Protein AF-A0A2D4HL12-F1 (afdb_monomer_lite)

Structure (mmCIF, N/CA/C/O backbone):
data_AF-A0A2D4HL12-F1
#
_entry.id   AF-A0A2D4HL12-F1
#
loop_
_atom_site.group_PDB
_atom_site.id
_atom_site.type_symbol
_atom_site.label_atom_id
_atom_site.label_alt_id
_atom_site.label_comp_id
_atom_site.label_asym_id
_atom_site.label_entity_id
_atom_site.label_seq_id
_atom_site.pdbx_PDB_ins_code
_atom_site.Cartn_x
_atom_site.Cartn_y
_atom_site.Cartn_z
_atom_site.occupancy
_atom_site.B_iso_or_equiv
_atom_site.auth_seq_id
_atom_site.auth_comp_id
_atom_site.auth_asym_id
_atom_site.auth_atom_id
_atom_site.pdbx_PDB_model_num
ATOM 1 N N . ALA A 1 1 ? -1.731 -11.622 8.897 1.00 86.50 1 ALA A N 1
ATOM 2 C CA . ALA A 1 1 ? -2.192 -10.341 8.328 1.00 86.50 1 ALA A CA 1
ATOM 3 C C . ALA A 1 1 ? -1.319 -9.185 8.811 1.00 86.50 1 ALA A C 1
ATOM 5 O O . ALA A 1 1 ? -0.702 -8.530 7.989 1.00 86.50 1 ALA A O 1
ATOM 6 N N . GLU A 1 2 ? -1.175 -9.004 10.125 1.00 92.31 2 GLU A N 1
ATOM 7 C CA . GLU A 1 2 ? -0.401 -7.910 10.744 1.00 92.31 2 GLU A CA 1
ATOM 8 C C . GLU A 1 2 ? 1.057 -7.817 10.275 1.00 92.31 2 GLU A C 1
ATOM 10 O O . GLU A 1 2 ? 1.536 -6.732 9.962 1.00 92.31 2 GLU A O 1
ATOM 15 N N . MET A 1 3 ? 1.743 -8.957 10.135 1.00 94.00 3 MET A N 1
ATOM 16 C CA . MET A 1 3 ? 3.130 -8.995 9.653 1.00 94.00 3 MET A CA 1
ATOM 17 C C . MET A 1 3 ? 3.296 -8.340 8.270 1.00 94.00 3 MET A C 1
ATOM 19 O O . MET A 1 3 ? 4.305 -7.691 8.027 1.00 94.00 3 MET A O 1
ATOM 23 N N . VAL A 1 4 ? 2.300 -8.446 7.380 1.00 95.88 4 VAL A N 1
ATOM 24 C CA . VAL A 1 4 ? 2.338 -7.784 6.062 1.00 95.88 4 VAL A CA 1
ATOM 25 C C . VAL A 1 4 ? 2.361 -6.262 6.234 1.00 95.88 4 VAL A C 1
ATOM 27 O O . VAL A 1 4 ? 3.173 -5.588 5.609 1.00 95.88 4 VAL A O 1
ATOM 30 N N . LEU A 1 5 ? 1.530 -5.724 7.132 1.00 96.12 5 LEU A N 1
ATOM 31 C CA . LEU A 1 5 ? 1.475 -4.287 7.419 1.00 96.12 5 LEU A CA 1
ATOM 32 C C . LEU A 1 5 ? 2.779 -3.783 8.047 1.00 96.12 5 LEU A C 1
ATOM 34 O O . LEU A 1 5 ? 3.280 -2.730 7.661 1.00 96.12 5 LEU A O 1
ATOM 38 N N . GLN A 1 6 ? 3.352 -4.548 8.980 1.00 95.12 6 GLN A N 1
ATOM 39 C CA . GLN A 1 6 ? 4.625 -4.211 9.624 1.00 95.12 6 GLN A CA 1
ATOM 40 C C . GLN A 1 6 ? 5.778 -4.176 8.623 1.00 95.12 6 GLN A C 1
ATOM 42 O O . GLN A 1 6 ? 6.572 -3.243 8.639 1.00 95.12 6 GLN A O 1
ATOM 47 N N . MET A 1 7 ? 5.853 -5.161 7.728 1.00 95.56 7 MET A N 1
ATOM 48 C CA . MET A 1 7 ? 6.903 -5.228 6.711 1.00 95.56 7 MET A CA 1
ATOM 49 C C . MET A 1 7 ? 6.779 -4.088 5.690 1.00 95.56 7 MET A C 1
ATOM 51 O O . MET A 1 7 ? 7.789 -3.503 5.304 1.00 95.56 7 MET A O 1
ATOM 55 N N . ILE A 1 8 ? 5.551 -3.707 5.312 1.00 95.81 8 ILE A N 1
ATOM 56 C CA . ILE A 1 8 ? 5.317 -2.514 4.484 1.00 95.81 8 ILE A CA 1
ATOM 57 C C . ILE A 1 8 ? 5.711 -1.242 5.246 1.00 95.81 8 ILE A C 1
ATOM 59 O O . ILE A 1 8 ? 6.387 -0.391 4.682 1.00 95.81 8 ILE A O 1
ATOM 63 N N . SER A 1 9 ? 5.375 -1.109 6.531 1.00 95.75 9 SER A N 1
ATOM 64 C CA . SER A 1 9 ? 5.816 0.026 7.363 1.00 95.75 9 SER A CA 1
ATOM 65 C C . SER A 1 9 ? 7.353 0.100 7.458 1.00 95.75 9 SER A C 1
ATOM 67 O O . SER A 1 9 ? 7.949 1.166 7.305 1.00 95.75 9 SER A O 1
ATOM 69 N N . ALA A 1 10 ? 8.020 -1.049 7.607 1.00 95.31 10 ALA A N 1
ATOM 70 C CA . ALA A 1 10 ? 9.468 -1.148 7.771 1.00 95.31 10 ALA A CA 1
ATOM 71 C C . ALA A 1 10 ? 10.275 -0.757 6.522 1.00 95.31 10 ALA A C 1
ATOM 73 O O . ALA A 1 10 ? 11.420 -0.329 6.674 1.00 95.31 10 ALA A O 1
ATOM 74 N N . CYS A 1 11 ? 9.707 -0.874 5.315 1.00 93.75 11 CYS A N 1
ATOM 75 C CA . CYS A 1 11 ? 10.427 -0.524 4.085 1.00 93.75 11 CYS A CA 1
ATOM 76 C C . CYS A 1 11 ? 10.556 0.984 3.838 1.00 93.75 11 CYS A C 1
ATOM 78 O O . CYS A 1 11 ? 11.399 1.388 3.047 1.00 93.75 11 CYS A O 1
ATOM 80 N N . LYS A 1 12 ? 9.768 1.820 4.531 1.00 92.75 12 LYS A N 1
ATOM 81 C CA . LYS A 1 12 ? 9.870 3.292 4.504 1.00 92.75 12 LYS A CA 1
ATOM 82 C C . LYS A 1 12 ? 9.906 3.904 3.095 1.00 92.75 12 LYS A C 1
ATOM 84 O O . LYS A 1 12 ? 10.536 4.940 2.898 1.00 92.75 12 LYS A O 1
ATOM 89 N N . GLY A 1 13 ? 9.229 3.285 2.131 1.00 91.56 13 GLY A N 1
ATOM 90 C CA . GLY A 1 13 ? 9.210 3.773 0.755 1.00 91.56 13 GLY A CA 1
ATOM 91 C C . GLY A 1 13 ? 10.310 3.258 -0.161 1.00 91.56 13 GLY A C 1
ATOM 92 O O . GLY A 1 13 ? 10.339 3.668 -1.315 1.00 91.56 13 GLY A O 1
ATOM 93 N N . GLU A 1 14 ? 11.199 2.378 0.301 1.00 93.50 14 GLU A N 1
ATOM 94 C CA . GLU A 1 14 ? 12.202 1.764 -0.568 1.00 93.50 14 GLU A CA 1
ATOM 95 C C . GLU A 1 14 ? 11.626 0.504 -1.237 1.00 93.50 14 GLU A C 1
ATOM 97 O O . GLU A 1 14 ? 11.360 -0.493 -0.551 1.00 93.50 14 GLU A O 1
ATOM 102 N N . PRO A 1 15 ? 11.417 0.508 -2.569 1.00 90.94 15 PRO A N 1
ATOM 103 C CA . PRO A 1 15 ? 11.023 -0.697 -3.278 1.00 90.94 15 PRO A CA 1
ATOM 104 C C . PRO A 1 15 ? 12.166 -1.719 -3.243 1.00 90.94 15 PRO A C 1
ATOM 106 O O . PRO A 1 15 ? 13.348 -1.389 -3.327 1.00 90.94 15 PRO A O 1
ATOM 109 N N . GLY A 1 16 ? 11.815 -2.996 -3.134 1.00 91.88 16 GLY A N 1
ATOM 110 C CA . GLY A 1 16 ? 12.790 -4.079 -3.113 1.00 91.88 16 GLY A CA 1
ATOM 111 C C . GLY A 1 16 ? 12.121 -5.445 -3.093 1.00 91.88 16 GLY A C 1
ATOM 112 O O . GLY A 1 16 ? 10.934 -5.564 -2.790 1.00 91.88 16 GLY A O 1
ATOM 113 N N . ALA A 1 17 ? 12.892 -6.499 -3.369 1.00 92.50 17 ALA A N 1
ATOM 114 C CA . ALA A 1 17 ? 12.371 -7.865 -3.506 1.00 92.50 17 ALA A CA 1
ATOM 115 C C . ALA A 1 17 ? 11.560 -8.343 -2.283 1.00 92.50 17 ALA A C 1
ATOM 117 O O . ALA A 1 17 ? 10.578 -9.077 -2.423 1.00 92.50 17 ALA A O 1
ATOM 118 N N . MET A 1 18 ? 11.945 -7.895 -1.083 1.00 94.00 18 MET A N 1
ATOM 119 C CA . MET A 1 18 ? 11.225 -8.176 0.161 1.00 94.00 18 MET A CA 1
ATOM 120 C C . MET A 1 18 ? 9.827 -7.545 0.173 1.00 94.00 18 MET A C 1
ATOM 122 O O . MET A 1 18 ? 8.856 -8.219 0.520 1.00 94.00 18 MET A O 1
ATOM 126 N N . VAL A 1 19 ? 9.706 -6.279 -0.235 1.00 95.19 19 VAL A N 1
ATOM 127 C CA . VAL A 1 19 ? 8.424 -5.561 -0.297 1.00 95.19 19 VAL A CA 1
ATOM 128 C C . VAL A 1 19 ? 7.537 -6.165 -1.379 1.00 95.19 19 VAL A C 1
ATOM 130 O O . VAL A 1 19 ? 6.378 -6.465 -1.107 1.00 95.19 19 VAL A O 1
ATOM 133 N N . SER A 1 20 ? 8.090 -6.462 -2.559 1.00 95.56 20 SER A N 1
ATOM 134 C CA . SER A 1 20 ? 7.352 -7.117 -3.647 1.00 95.56 20 SER A CA 1
ATOM 135 C C . SER A 1 20 ? 6.786 -8.473 -3.216 1.00 95.56 20 SER A C 1
ATOM 137 O O . SER A 1 20 ? 5.616 -8.774 -3.440 1.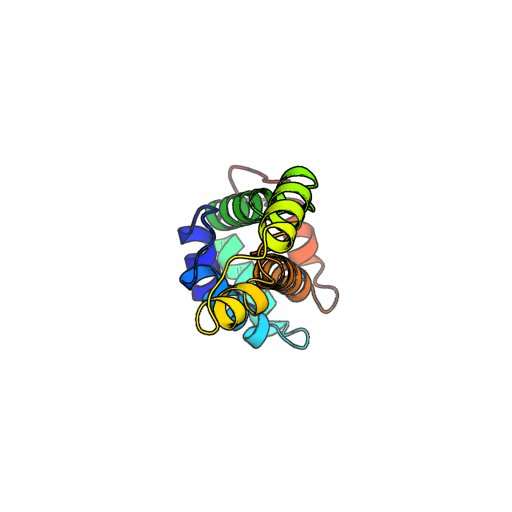00 95.56 20 SER A O 1
ATOM 139 N N . SER A 1 21 ? 7.588 -9.290 -2.526 1.00 96.44 21 SER A N 1
ATOM 140 C CA . SER A 1 21 ? 7.132 -10.585 -2.000 1.00 96.44 21 SER A CA 1
ATOM 141 C C . SER A 1 21 ? 6.067 -10.419 -0.909 1.00 96.44 21 SER A C 1
ATOM 143 O O . SER A 1 21 ? 5.109 -11.190 -0.840 1.00 96.44 21 SER A O 1
ATOM 145 N N . THR A 1 22 ? 6.205 -9.383 -0.078 1.00 97.50 22 THR A N 1
ATOM 146 C CA . THR A 1 22 ? 5.245 -9.042 0.980 1.00 97.50 22 THR A CA 1
ATOM 147 C C . THR A 1 22 ? 3.895 -8.621 0.400 1.00 97.50 22 THR A C 1
ATOM 149 O O . THR A 1 22 ? 2.860 -9.083 0.883 1.00 97.50 22 THR A O 1
ATOM 152 N N . LEU A 1 23 ? 3.887 -7.804 -0.658 1.00 97.50 23 LEU A N 1
ATOM 153 C CA . LEU A 1 23 ? 2.667 -7.399 -1.361 1.00 97.50 23 LEU A CA 1
ATOM 154 C C . LEU A 1 23 ? 1.949 -8.609 -1.961 1.00 97.50 23 LEU A C 1
ATOM 156 O O . LEU A 1 23 ? 0.756 -8.776 -1.724 1.00 97.50 23 LEU A O 1
ATOM 160 N N . LYS A 1 24 ? 2.671 -9.517 -2.629 1.00 97.69 24 LYS A N 1
ATOM 161 C CA . LYS A 1 24 ? 2.095 -10.760 -3.177 1.00 97.69 24 LYS A CA 1
ATOM 162 C C . LYS A 1 24 ? 1.442 -11.634 -2.106 1.00 97.69 24 LYS A C 1
ATOM 164 O O . LYS A 1 24 ? 0.353 -12.174 -2.322 1.00 97.69 24 LYS A O 1
ATOM 169 N N . LEU A 1 25 ? 2.064 -11.742 -0.929 1.00 97.69 25 LEU A N 1
ATOM 170 C CA . LEU A 1 25 ? 1.462 -12.420 0.220 1.00 97.69 25 LEU A CA 1
ATOM 171 C C . LEU A 1 25 ? 0.201 -11.686 0.707 1.00 97.69 25 LEU A C 1
ATOM 173 O O . LEU A 1 25 ? -0.824 -12.323 0.931 1.00 97.69 25 LEU A O 1
ATOM 177 N N . GLY A 1 26 ? 0.255 -10.358 0.839 1.00 97.44 26 GLY A N 1
ATOM 178 C CA . GLY A 1 26 ? -0.889 -9.529 1.229 1.00 97.44 26 GLY A CA 1
ATOM 179 C C . GLY A 1 26 ? -2.084 -9.689 0.288 1.00 97.44 26 GLY A C 1
ATOM 180 O O . GLY A 1 26 ? -3.194 -9.955 0.748 1.00 97.44 26 GLY A O 1
ATOM 181 N N . ILE A 1 27 ? -1.835 -9.616 -1.021 1.00 98.06 27 ILE A N 1
ATOM 182 C CA . ILE A 1 27 ? -2.819 -9.855 -2.084 1.00 98.06 27 ILE A CA 1
ATOM 183 C C . ILE A 1 27 ? -3.438 -11.242 -1.924 1.00 98.06 27 ILE A C 1
ATOM 185 O O . ILE A 1 27 ? -4.657 -11.366 -1.909 1.00 98.06 27 ILE A O 1
ATOM 189 N N . SER A 1 28 ? -2.614 -12.278 -1.751 1.00 97.56 28 SER A N 1
ATOM 190 C CA . SER A 1 28 ? -3.088 -13.662 -1.632 1.00 97.56 28 SER A CA 1
ATOM 191 C C . SER A 1 28 ? -4.022 -13.865 -0.436 1.00 97.56 28 SER A C 1
ATOM 193 O O . SER A 1 28 ? -4.988 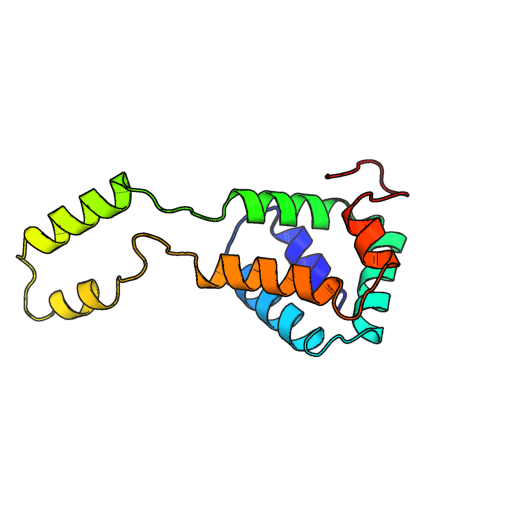-14.615 -0.536 1.00 97.56 28 SER A O 1
ATOM 195 N N . ILE A 1 29 ? -3.760 -13.188 0.686 1.00 97.19 29 ILE A N 1
ATOM 196 C CA . ILE A 1 29 ? -4.580 -13.300 1.901 1.00 97.19 29 ILE A CA 1
ATOM 197 C C . ILE A 1 29 ? -5.906 -12.526 1.763 1.00 97.19 29 ILE A C 1
ATOM 199 O O . ILE A 1 29 ? -6.927 -12.964 2.295 1.00 97.19 29 ILE A O 1
ATOM 203 N N . LEU A 1 30 ? -5.893 -11.382 1.072 1.00 96.62 30 LEU A N 1
ATOM 204 C CA . LEU A 1 30 ? -7.071 -10.526 0.883 1.00 96.62 30 LEU A CA 1
ATOM 205 C C . LEU A 1 30 ? -7.936 -10.935 -0.320 1.00 96.62 30 LEU A C 1
ATOM 207 O O . LEU A 1 30 ? -9.055 -10.438 -0.465 1.00 96.62 30 LEU A O 1
ATOM 211 N N . ASN A 1 31 ? -7.421 -11.810 -1.189 1.00 94.56 31 ASN A N 1
ATOM 212 C CA . ASN A 1 31 ? -8.061 -12.184 -2.443 1.00 94.56 31 ASN A CA 1
ATOM 213 C C . ASN A 1 31 ? -9.494 -12.697 -2.224 1.00 94.56 31 ASN A C 1
ATOM 215 O O . ASN A 1 31 ? -9.743 -13.509 -1.336 1.00 94.56 31 ASN A O 1
ATOM 219 N N . GLY A 1 32 ? -10.427 -12.230 -3.056 1.00 93.38 32 GLY A N 1
ATOM 220 C CA . GLY A 1 32 ? -11.850 -12.557 -2.933 1.00 93.38 32 GLY A CA 1
ATOM 221 C C . GLY A 1 32 ? -12.622 -11.739 -1.890 1.00 93.38 32 GLY A C 1
ATOM 222 O O . GLY A 1 32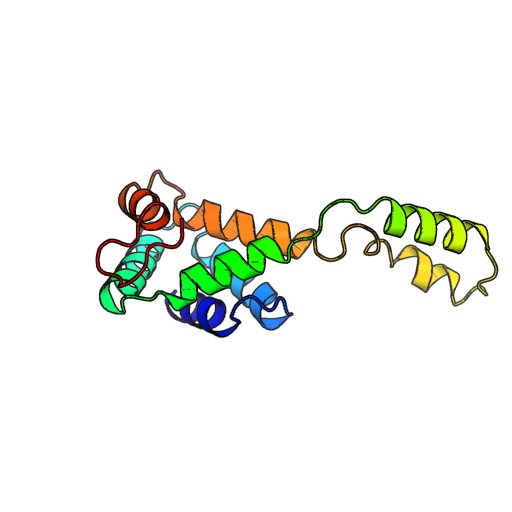 ? -13.755 -12.100 -1.595 1.00 93.38 32 GLY A O 1
ATOM 223 N N . GLY A 1 33 ? -12.046 -10.659 -1.343 1.00 91.44 33 GLY A N 1
ATOM 224 C CA . GLY A 1 33 ? -12.746 -9.770 -0.404 1.00 91.44 33 GLY A CA 1
ATOM 225 C C . GLY A 1 33 ? -12.837 -10.348 1.009 1.00 91.44 33 GLY A C 1
ATOM 226 O O . GLY A 1 33 ? -13.912 -10.414 1.591 1.00 91.44 33 GLY A O 1
ATOM 227 N N . ASN A 1 34 ? -11.709 -10.813 1.553 1.00 95.44 34 ASN A N 1
ATOM 228 C CA . ASN A 1 34 ? -11.643 -11.452 2.870 1.00 95.44 34 ASN A CA 1
ATOM 229 C C . ASN A 1 34 ? -11.854 -10.446 4.026 1.00 95.44 34 ASN A C 1
ATOM 231 O O . ASN A 1 34 ? -10.887 -9.932 4.599 1.00 95.44 34 ASN A O 1
ATOM 235 N N . GLU A 1 35 ? -13.118 -10.178 4.365 1.00 95.75 35 GLU A N 1
ATOM 236 C CA . GLU A 1 35 ? -13.535 -9.206 5.390 1.00 95.75 35 GLU A CA 1
ATOM 237 C C . GLU A 1 35 ? -12.922 -9.488 6.773 1.00 95.75 35 GLU A C 1
ATOM 239 O O . GLU A 1 35 ? -12.463 -8.560 7.439 1.00 95.75 35 GLU A O 1
ATOM 244 N N . ASP A 1 36 ? -12.808 -10.758 7.178 1.00 95.62 36 ASP A N 1
ATOM 245 C CA . ASP A 1 36 ? -12.206 -11.145 8.464 1.00 95.62 36 ASP A CA 1
ATOM 246 C C . ASP A 1 36 ? -10.754 -10.667 8.585 1.00 95.62 36 ASP A C 1
ATOM 248 O O . ASP A 1 36 ? -10.292 -10.238 9.649 1.00 95.62 36 ASP A O 1
ATOM 252 N N . VAL A 1 37 ? -9.997 -10.761 7.489 1.00 96.81 37 VAL A N 1
ATOM 253 C CA . VAL A 1 37 ? -8.614 -10.287 7.462 1.00 96.81 37 VAL A CA 1
ATOM 254 C C . VAL A 1 37 ? -8.558 -8.770 7.368 1.00 96.81 37 VAL A C 1
ATOM 256 O O . VAL A 1 37 ? -7.740 -8.171 8.068 1.00 96.81 37 VAL A O 1
ATOM 259 N N . GLN A 1 38 ? -9.406 -8.150 6.545 1.00 97.00 38 GLN A N 1
ATOM 260 C CA . GLN A 1 38 ? -9.480 -6.691 6.452 1.00 97.00 38 GLN A CA 1
ATOM 261 C C . GLN A 1 38 ? -9.762 -6.065 7.822 1.00 97.00 38 GLN A C 1
ATOM 263 O O . GLN A 1 38 ? -9.076 -5.119 8.208 1.00 97.00 38 GLN A O 1
ATOM 268 N N . GLN A 1 39 ? -10.700 -6.632 8.588 1.00 96.31 39 GLN A N 1
ATOM 269 C CA . GLN A 1 39 ? -11.032 -6.153 9.927 1.00 96.31 39 GLN A CA 1
ATOM 270 C C . GLN A 1 39 ? -9.833 -6.267 10.873 1.00 96.31 39 GLN A C 1
ATOM 272 O O 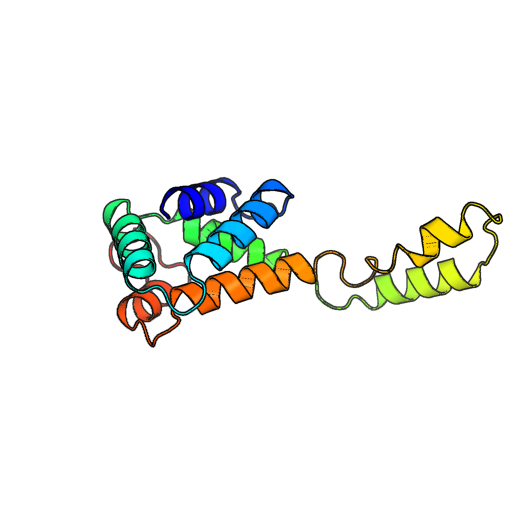. GLN A 1 39 ? -9.450 -5.280 11.494 1.00 96.31 39 GLN A O 1
ATOM 277 N N . LYS A 1 40 ? -9.154 -7.422 10.906 1.00 96.44 40 LYS A N 1
ATOM 278 C CA . LYS A 1 40 ? -7.935 -7.603 11.719 1.00 96.44 40 LYS A CA 1
ATOM 279 C C . LYS A 1 40 ? -6.821 -6.629 11.336 1.00 96.44 40 LYS A C 1
ATOM 281 O O . LYS A 1 40 ? -6.116 -6.122 12.203 1.00 96.44 40 LYS A O 1
ATOM 286 N N . MET A 1 41 ? -6.643 -6.373 10.040 1.00 96.94 41 MET A N 1
ATOM 287 C CA . MET A 1 41 ? -5.674 -5.390 9.553 1.00 96.94 41 MET A CA 1
ATOM 288 C C . MET A 1 41 ? -6.035 -3.972 10.010 1.00 96.94 41 MET A C 1
ATOM 290 O O . MET A 1 41 ? -5.160 -3.241 10.472 1.00 96.94 41 MET A O 1
ATOM 294 N N . LEU A 1 42 ? -7.309 -3.592 9.912 1.00 96.00 42 LEU A N 1
ATOM 295 C CA . LEU A 1 42 ? -7.793 -2.278 10.327 1.00 96.00 42 LEU A CA 1
ATOM 296 C C . LEU A 1 42 ? -7.665 -2.069 11.838 1.00 96.00 42 LEU A C 1
ATOM 298 O O . LEU A 1 42 ? -7.187 -1.020 12.274 1.00 96.00 42 LEU A O 1
ATOM 302 N N . ASP A 1 43 ? -8.060 -3.068 12.625 1.00 96.25 43 ASP A N 1
ATOM 303 C CA . ASP A 1 43 ? -7.974 -3.039 14.084 1.00 96.25 43 ASP A CA 1
ATOM 304 C C . ASP A 1 43 ? -6.522 -2.880 14.535 1.00 96.25 43 ASP A C 1
ATOM 306 O O . ASP A 1 43 ? -6.230 -2.021 15.365 1.00 96.25 43 ASP A O 1
ATOM 310 N N . TYR A 1 44 ? -5.595 -3.611 13.908 1.00 95.69 44 TYR A N 1
ATOM 311 C CA . TYR A 1 44 ? -4.165 -3.469 14.166 1.00 95.69 44 TYR A CA 1
ATOM 312 C C . TYR A 1 44 ? -3.662 -2.038 13.911 1.00 95.69 44 TYR A C 1
ATOM 314 O O . TYR A 1 44 ? -2.993 -1.457 14.770 1.00 95.69 44 TYR A O 1
ATOM 322 N N . LEU A 1 45 ? -3.996 -1.443 12.757 1.00 94.88 45 LEU A N 1
ATOM 323 C CA . LEU A 1 45 ? -3.562 -0.081 12.418 1.00 94.88 45 LEU A CA 1
ATOM 324 C C . LEU A 1 45 ? -4.106 0.954 13.413 1.00 94.88 45 LEU A C 1
ATOM 326 O O . LEU A 1 45 ? -3.368 1.848 13.837 1.00 94.88 45 LEU A O 1
ATOM 330 N N . LYS A 1 46 ? -5.374 0.809 13.817 1.00 94.44 46 LYS A N 1
ATOM 331 C CA . LYS A 1 46 ? -6.035 1.685 14.794 1.00 94.44 46 LYS A CA 1
ATOM 332 C C . LYS A 1 46 ? -5.457 1.526 16.202 1.00 94.44 46 LYS A C 1
ATOM 334 O O . LYS A 1 46 ? -5.194 2.531 16.860 1.00 94.44 46 LYS A O 1
ATOM 339 N N . GLU A 1 47 ? -5.243 0.293 16.663 1.00 94.44 47 GLU A N 1
ATOM 340 C CA . GLU A 1 47 ? -4.722 0.005 18.005 1.00 94.44 47 GLU A CA 1
ATOM 341 C C . GLU A 1 47 ? -3.283 0.508 18.161 1.00 94.44 47 GLU A C 1
ATOM 343 O O . GLU A 1 47 ? -2.953 1.169 19.147 1.00 94.44 47 GLU A O 1
ATOM 348 N N . LYS A 1 48 ? -2.428 0.234 17.167 1.00 92.31 48 LYS A N 1
ATOM 349 C CA . LYS A 1 48 ? -1.018 0.647 17.188 1.00 92.31 48 LYS A CA 1
ATOM 350 C C . LYS A 1 48 ? -0.800 2.100 16.782 1.00 92.31 48 LYS A C 1
ATOM 352 O O . LYS A 1 48 ? 0.295 2.612 16.993 1.00 92.31 48 LYS A O 1
ATOM 357 N N . ARG A 1 49 ? -1.826 2.769 16.243 1.00 90.31 49 ARG A N 1
ATOM 358 C CA . ARG A 1 49 ? -1.739 4.129 15.689 1.00 90.31 49 ARG A CA 1
ATOM 359 C C . ARG A 1 49 ? -0.605 4.247 14.668 1.00 90.31 49 ARG A C 1
ATOM 361 O O . ARG A 1 49 ? 0.235 5.144 14.732 1.00 90.31 49 ARG A O 1
ATOM 368 N N . GLU A 1 50 ? -0.558 3.284 13.752 1.00 86.81 50 GLU A N 1
ATOM 369 C CA . GLU A 1 50 ? 0.533 3.133 12.786 1.00 86.81 50 GLU A CA 1
ATOM 370 C C . GLU A 1 50 ? 0.497 4.245 11.733 1.00 86.81 50 GLU A C 1
ATOM 372 O O . GLU A 1 50 ? -0.288 4.218 10.786 1.00 86.81 50 GLU A O 1
ATOM 377 N N . VAL A 1 51 ? 1.372 5.237 11.899 1.00 90.19 51 VAL A N 1
ATOM 378 C CA . VAL A 1 51 ? 1.611 6.292 10.902 1.00 90.19 51 VAL A CA 1
ATOM 379 C C . VAL A 1 51 ? 2.595 5.816 9.828 1.00 90.19 51 VAL A C 1
ATOM 381 O O . VAL A 1 51 ? 2.449 6.167 8.655 1.00 90.19 51 VAL A O 1
ATOM 384 N N . GLY A 1 52 ? 3.573 4.991 10.222 1.00 93.38 52 GLY A N 1
ATOM 385 C CA . GLY A 1 52 ? 4.665 4.541 9.357 1.00 93.38 52 GLY A CA 1
ATOM 386 C C . GLY A 1 52 ? 4.174 3.748 8.152 1.00 93.38 52 GLY A C 1
ATOM 387 O O . GLY A 1 52 ? 4.682 3.940 7.049 1.00 93.38 52 GLY A O 1
ATOM 388 N N . PHE A 1 53 ? 3.121 2.944 8.327 1.00 95.38 53 PHE A N 1
ATOM 389 C CA . PHE A 1 53 ? 2.487 2.219 7.227 1.00 95.38 53 PHE A CA 1
ATOM 390 C C . PHE A 1 53 ? 2.062 3.156 6.087 1.00 95.38 53 PHE A C 1
ATOM 392 O O . PHE A 1 53 ? 2.455 2.951 4.941 1.00 95.38 53 PHE A O 1
ATOM 399 N N . PHE A 1 54 ? 1.308 4.213 6.395 1.00 95.38 54 PHE A N 1
ATOM 400 C CA . PHE A 1 54 ? 0.773 5.121 5.379 1.00 95.38 54 PHE A CA 1
ATOM 401 C C . PHE A 1 54 ? 1.854 5.994 4.738 1.00 95.38 54 PHE A C 1
ATOM 403 O O . PHE A 1 54 ? 1.829 6.197 3.527 1.00 95.38 54 PHE A O 1
ATOM 410 N N . GLN A 1 55 ? 2.830 6.462 5.522 1.00 95.38 55 GLN A N 1
ATOM 411 C CA . GLN A 1 55 ? 3.988 7.191 4.991 1.00 95.38 55 GLN A CA 1
ATOM 412 C C . GLN A 1 55 ? 4.816 6.319 4.045 1.00 95.38 55 GLN A C 1
ATOM 414 O O . GLN A 1 55 ? 5.220 6.770 2.976 1.00 95.38 55 GLN A O 1
ATOM 419 N N . SER A 1 56 ? 5.031 5.057 4.420 1.00 96.75 56 SER A N 1
ATOM 420 C CA . SER A 1 56 ? 5.754 4.098 3.593 1.00 96.75 56 SER A CA 1
ATOM 421 C C . SER A 1 56 ? 5.016 3.823 2.283 1.00 96.75 56 SER A C 1
ATOM 423 O O . SER A 1 56 ? 5.613 3.916 1.216 1.00 96.75 56 SER A O 1
ATOM 425 N N . VAL A 1 57 ? 3.701 3.580 2.336 1.00 96.69 57 VAL A N 1
ATOM 426 C CA . VAL A 1 57 ? 2.868 3.401 1.134 1.00 96.69 57 VAL A CA 1
ATOM 427 C C . VAL A 1 57 ? 2.924 4.630 0.224 1.00 96.69 57 VAL A C 1
ATOM 429 O O . VAL A 1 57 ? 3.118 4.479 -0.979 1.00 96.69 57 VAL A O 1
ATOM 432 N N . GLN A 1 58 ? 2.801 5.842 0.776 1.00 95.56 58 GLN A N 1
ATOM 433 C CA . GLN A 1 58 ? 2.896 7.081 -0.001 1.00 95.56 58 GLN A CA 1
ATOM 434 C C . GLN A 1 58 ? 4.252 7.203 -0.706 1.00 95.56 58 GLN A C 1
ATOM 436 O O . GLN A 1 58 ? 4.300 7.536 -1.889 1.00 95.56 58 GLN A O 1
ATOM 441 N N . ALA A 1 59 ? 5.343 6.910 -0.001 1.00 96.25 59 ALA A N 1
ATOM 442 C CA . ALA A 1 59 ? 6.677 6.949 -0.579 1.00 96.25 59 ALA A CA 1
ATOM 443 C C . ALA A 1 59 ? 6.855 5.881 -1.677 1.00 96.25 59 ALA A C 1
ATOM 445 O O . ALA A 1 59 ? 7.336 6.213 -2.757 1.00 96.25 59 ALA A O 1
ATOM 446 N N . LEU A 1 60 ? 6.355 4.650 -1.485 1.00 96.25 60 LEU A N 1
ATOM 447 C CA . LEU A 1 60 ? 6.348 3.622 -2.540 1.00 96.25 60 LEU A CA 1
ATOM 448 C C . LEU A 1 60 ? 5.572 4.088 -3.784 1.00 96.25 60 LEU A C 1
ATOM 450 O O . LEU A 1 60 ? 6.044 3.923 -4.909 1.00 96.25 60 LEU A O 1
ATOM 454 N N . MET A 1 61 ? 4.408 4.721 -3.600 1.00 95.44 61 MET A N 1
ATOM 455 C CA . MET A 1 61 ? 3.618 5.271 -4.709 1.00 95.44 61 MET A CA 1
ATOM 456 C C . MET A 1 61 ? 4.373 6.366 -5.474 1.00 95.44 61 MET A C 1
ATOM 458 O O . MET A 1 61 ? 4.274 6.429 -6.694 1.00 95.44 61 MET A O 1
ATOM 462 N N . GLN A 1 62 ? 5.144 7.209 -4.782 1.00 93.56 62 GLN A N 1
ATOM 463 C CA . GLN A 1 62 ? 5.960 8.256 -5.411 1.00 93.56 62 GLN A CA 1
ATOM 464 C C . GLN A 1 62 ? 7.166 7.700 -6.179 1.00 93.56 62 GLN A C 1
ATOM 466 O O . GLN A 1 62 ? 7.655 8.362 -7.091 1.00 93.56 62 GLN A O 1
ATOM 471 N N . THR A 1 63 ? 7.642 6.504 -5.823 1.00 90.56 63 THR A N 1
ATOM 472 C CA . THR A 1 63 ? 8.747 5.833 -6.529 1.00 90.56 63 THR A CA 1
ATOM 473 C C . THR A 1 63 ? 8.316 5.063 -7.777 1.00 90.56 63 THR A C 1
ATOM 475 O O . THR A 1 63 ? 9.185 4.638 -8.532 1.00 90.56 63 THR A O 1
ATOM 478 N N . CYS A 1 64 ? 7.009 4.892 -8.007 1.00 91.38 64 CYS A N 1
ATOM 479 C CA . CYS A 1 64 ? 6.498 4.186 -9.181 1.00 91.38 64 CYS A CA 1
ATOM 480 C C . CYS A 1 64 ? 6.839 4.949 -10.471 1.00 91.38 64 CYS A C 1
ATOM 482 O O . CYS A 1 64 ? 6.632 6.164 -10.558 1.00 91.38 64 CYS A O 1
ATOM 484 N N . SER A 1 65 ? 7.350 4.242 -11.476 1.00 89.88 65 SER A N 1
ATOM 485 C CA . SER A 1 65 ? 7.800 4.842 -12.724 1.00 89.88 65 SER A CA 1
ATOM 486 C C . SER A 1 65 ? 6.635 5.189 -13.658 1.00 89.88 65 SER A C 1
ATOM 488 O O . SER A 1 65 ? 5.540 4.625 -13.611 1.00 89.88 65 SER A O 1
ATOM 490 N N . VAL A 1 66 ? 6.870 6.187 -14.511 1.00 89.25 66 VAL A N 1
ATOM 491 C CA . VAL A 1 66 ? 5.979 6.591 -15.609 1.00 89.25 66 VAL A CA 1
ATOM 492 C C . VAL A 1 66 ? 6.781 6.665 -16.901 1.00 89.25 66 VAL A C 1
ATOM 494 O O . VAL A 1 66 ? 8.011 6.673 -16.865 1.00 89.25 66 VAL A O 1
ATOM 497 N N . LEU A 1 67 ? 6.098 6.635 -18.049 1.00 87.88 67 LEU A N 1
ATOM 498 C CA . LEU A 1 67 ? 6.772 6.421 -19.328 1.00 87.88 67 LEU A CA 1
ATOM 499 C C . LEU A 1 67 ? 7.769 7.557 -19.576 1.00 87.88 67 LEU A C 1
ATOM 501 O O . LEU A 1 67 ? 7.371 8.703 -19.781 1.00 87.88 67 LEU A O 1
ATOM 505 N N . ASP A 1 68 ? 9.060 7.227 -19.563 1.00 86.50 68 ASP A N 1
ATOM 506 C CA . ASP A 1 68 ? 10.134 8.186 -19.801 1.00 86.50 68 ASP A CA 1
ATOM 507 C C . ASP A 1 68 ? 10.581 8.114 -21.266 1.00 86.50 68 ASP A C 1
ATOM 509 O O . ASP A 1 68 ? 11.241 7.166 -21.705 1.00 86.50 68 ASP A O 1
ATOM 513 N N . LEU A 1 69 ? 10.247 9.161 -22.024 1.00 88.31 69 LEU A N 1
ATOM 514 C CA . LEU A 1 69 ? 10.638 9.299 -23.425 1.00 88.31 69 LEU A CA 1
ATOM 515 C C . LEU A 1 69 ? 12.164 9.295 -23.601 1.00 88.31 69 LEU A C 1
ATOM 517 O O . LEU A 1 69 ? 12.667 8.710 -24.555 1.00 88.31 69 LEU A O 1
ATOM 521 N N . ASN A 1 70 ? 12.920 9.880 -22.669 1.00 87.94 70 ASN A N 1
ATOM 522 C CA . ASN A 1 70 ? 14.380 9.901 -22.739 1.00 87.94 70 ASN A CA 1
ATOM 523 C C . ASN A 1 70 ? 14.979 8.514 -22.485 1.00 87.94 70 ASN A C 1
ATOM 525 O O . ASN A 1 70 ? 16.042 8.194 -23.024 1.00 87.94 70 ASN A O 1
ATOM 529 N N . ALA A 1 71 ? 14.356 7.700 -21.628 1.00 86.31 71 ALA A N 1
ATOM 530 C CA . ALA A 1 71 ? 14.752 6.306 -21.431 1.00 86.31 71 ALA A CA 1
ATOM 531 C C . ALA A 1 71 ? 14.443 5.477 -22.686 1.00 86.31 71 ALA A C 1
ATOM 533 O O . ALA A 1 71 ? 15.323 4.774 -23.189 1.00 86.31 71 ALA A O 1
ATOM 534 N N . PHE A 1 72 ? 13.246 5.658 -23.251 1.00 84.25 72 PHE A N 1
ATOM 535 C CA . PHE A 1 72 ? 12.822 5.018 -24.495 1.00 84.25 72 PHE A CA 1
ATOM 536 C C . PHE A 1 72 ? 13.733 5.369 -25.684 1.00 84.25 72 PHE A C 1
ATOM 538 O O . PHE A 1 72 ? 14.217 4.481 -26.383 1.00 84.25 72 PHE A O 1
ATOM 545 N N . GLU A 1 73 ? 14.051 6.648 -25.903 1.00 86.06 73 GLU A N 1
ATOM 546 C CA . GLU A 1 73 ? 14.944 7.069 -26.990 1.00 86.06 73 GLU A CA 1
ATOM 547 C C . GLU A 1 73 ? 16.370 6.526 -26.829 1.00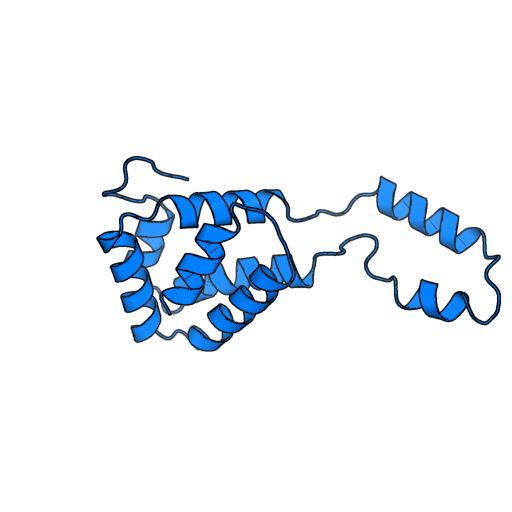 86.06 73 GLU A C 1
ATOM 549 O O . GLU A 1 73 ? 17.007 6.143 -27.816 1.00 86.06 73 GLU A O 1
ATOM 554 N N . ARG A 1 74 ? 16.886 6.479 -25.591 1.00 84.62 74 ARG A N 1
ATOM 555 C CA . ARG A 1 74 ? 18.193 5.873 -25.291 1.00 84.62 74 ARG A CA 1
ATOM 556 C C . ARG A 1 74 ? 18.199 4.382 -25.618 1.00 84.62 74 ARG A C 1
ATOM 558 O O . ARG A 1 74 ? 19.173 3.908 -26.200 1.00 84.62 74 ARG A O 1
ATOM 565 N N . GLN A 1 75 ? 17.124 3.668 -25.289 1.00 79.06 75 GLN A N 1
ATOM 566 C CA . GLN A 1 75 ? 16.964 2.260 -25.644 1.00 79.06 75 GLN A CA 1
ATOM 567 C C . GLN A 1 75 ? 16.905 2.063 -27.162 1.00 79.06 75 GLN A C 1
ATOM 569 O O . GLN A 1 75 ? 17.675 1.266 -27.686 1.00 79.06 75 GLN A O 1
ATOM 574 N N . ASN A 1 76 ? 16.083 2.834 -27.878 1.00 82.50 76 ASN A N 1
ATOM 575 C CA . ASN A 1 76 ? 15.939 2.716 -29.331 1.00 82.50 76 ASN A CA 1
ATOM 576 C C . ASN A 1 76 ? 17.280 2.938 -30.066 1.00 82.50 76 ASN A C 1
ATOM 578 O O . ASN A 1 76 ? 17.641 2.200 -30.981 1.00 82.50 76 ASN A O 1
ATOM 582 N N . LYS A 1 77 ? 18.089 3.908 -29.614 1.00 84.06 77 LYS A N 1
ATOM 583 C CA . LYS A 1 77 ? 19.454 4.110 -30.137 1.00 84.06 77 LYS A CA 1
ATOM 584 C C . LYS A 1 77 ? 20.378 2.930 -29.827 1.00 84.06 77 LYS A C 1
ATOM 586 O O . LYS A 1 77 ? 21.164 2.548 -30.687 1.00 84.06 77 LYS A O 1
ATOM 591 N N . ALA A 1 78 ? 20.299 2.360 -28.623 1.00 80.25 78 ALA A N 1
ATOM 592 C CA . ALA A 1 78 ? 21.099 1.197 -28.242 1.00 80.25 78 ALA A CA 1
ATOM 593 C C . ALA A 1 78 ? 20.729 -0.055 -29.059 1.00 80.25 78 ALA A C 1
ATOM 595 O O . ALA A 1 78 ? 21.622 -0.763 -29.516 1.00 80.25 78 ALA A O 1
ATOM 596 N N . GLU A 1 79 ? 19.437 -0.292 -29.299 1.00 77.25 79 GLU A N 1
ATOM 597 C CA . GLU A 1 79 ? 18.943 -1.370 -30.166 1.00 77.25 79 GLU A CA 1
ATOM 598 C C . GLU A 1 79 ? 19.375 -1.164 -31.626 1.00 77.25 79 GLU A C 1
ATOM 600 O O . GLU A 1 79 ? 19.839 -2.102 -32.274 1.00 77.25 79 GLU A O 1
ATOM 605 N N . GLY A 1 80 ? 19.316 0.077 -32.124 1.00 74.06 80 GLY A N 1
ATOM 606 C CA . GLY A 1 80 ? 19.759 0.439 -33.472 1.00 74.06 80 GLY A CA 1
ATOM 607 C C . GLY A 1 80 ? 21.270 0.313 -33.712 1.00 74.06 80 GLY A C 1
ATOM 608 O O . GLY A 1 80 ? 21.693 0.233 -34.864 1.00 74.06 80 GLY A O 1
ATOM 609 N N . LEU A 1 81 ? 22.091 0.268 -32.654 1.00 75.12 81 LEU A N 1
ATOM 610 C CA . LEU A 1 81 ? 23.543 0.101 -32.765 1.00 75.12 81 LEU A CA 1
ATOM 611 C C . LEU A 1 81 ? 23.978 -1.350 -33.017 1.00 75.12 81 LEU A C 1
ATOM 613 O O . LEU A 1 81 ? 25.118 -1.535 -33.428 1.00 75.12 81 LEU A O 1
ATOM 617 N N . GLY A 1 82 ? 23.109 -2.353 -32.819 1.00 63.00 82 GLY A N 1
ATOM 618 C CA . GLY A 1 82 ? 23.195 -3.705 -33.404 1.00 63.00 82 GLY A CA 1
ATOM 619 C C . GLY A 1 82 ? 24.488 -4.528 -33.237 1.00 63.00 82 GLY A C 1
ATOM 620 O O . GLY A 1 82 ? 24.556 -5.640 -33.752 1.00 63.00 82 GLY A O 1
ATOM 621 N N . MET A 1 83 ? 25.517 -4.039 -32.542 1.00 58.66 83 MET A N 1
ATOM 622 C CA . MET A 1 83 ? 26.783 -4.745 -32.345 1.00 58.66 83 MET A CA 1
ATOM 623 C C . MET A 1 83 ? 26.731 -5.531 -31.042 1.00 58.66 83 MET A C 1
ATOM 625 O O . MET A 1 83 ? 27.307 -5.138 -30.030 1.00 58.66 83 MET A O 1
ATOM 629 N N . VAL A 1 84 ? 26.012 -6.648 -31.066 1.00 53.62 84 VAL A N 1
ATOM 630 C CA . VAL A 1 84 ? 26.033 -7.619 -29.976 1.00 53.62 84 VAL A CA 1
ATOM 631 C C . VAL A 1 84 ? 26.169 -9.000 -30.597 1.00 53.62 84 VAL A C 1
ATOM 633 O O . VAL A 1 84 ? 25.380 -9.382 -31.457 1.00 53.62 84 VAL A O 1
ATOM 636 N N . THR A 1 85 ? 27.223 -9.711 -30.209 1.00 54.03 85 THR A N 1
ATOM 637 C CA . THR A 1 85 ? 27.515 -11.090 -30.617 1.00 54.03 85 THR A CA 1
ATOM 638 C C . THR A 1 85 ? 26.318 -12.016 -30.339 1.00 54.03 85 THR A C 1
ATOM 640 O O . THR A 1 85 ? 25.420 -11.655 -29.575 1.00 54.03 85 THR A O 1
ATOM 643 N N . GLU A 1 86 ? 26.281 -13.209 -30.948 1.00 52.53 86 GLU A N 1
ATOM 644 C CA . GLU A 1 86 ? 25.181 -14.191 -30.794 1.00 52.53 86 GLU A CA 1
ATOM 645 C C . GLU A 1 86 ? 24.812 -14.494 -29.323 1.00 52.53 86 GLU A C 1
ATOM 647 O O . GLU A 1 86 ? 23.661 -14.801 -29.030 1.00 52.53 86 GLU A O 1
ATOM 652 N N . GLU A 1 87 ? 25.744 -14.330 -28.376 1.00 50.94 87 GLU A N 1
ATOM 653 C CA . GLU A 1 87 ? 25.483 -14.468 -26.933 1.00 50.94 87 GLU A CA 1
ATOM 654 C C . GLU A 1 87 ? 24.802 -13.240 -26.293 1.00 50.94 87 GLU A C 1
ATOM 656 O O . GLU A 1 87 ? 24.047 -13.379 -25.334 1.00 50.94 87 GLU A O 1
ATOM 661 N N . GLY A 1 88 ? 25.011 -12.024 -26.810 1.00 49.41 88 GLY A N 1
ATOM 662 C CA . GLY A 1 88 ? 24.448 -10.792 -26.235 1.00 49.41 88 GLY A CA 1
ATOM 663 C C . GLY A 1 88 ? 23.087 -10.370 -26.806 1.00 49.41 88 GLY A C 1
ATOM 664 O O . GLY A 1 88 ? 22.393 -9.530 -26.221 1.00 49.41 88 GLY A O 1
ATOM 665 N N . THR A 1 89 ? 22.665 -10.972 -27.923 1.00 49.28 89 THR A N 1
ATOM 666 C CA . THR A 1 89 ? 21.333 -10.766 -28.523 1.00 49.28 89 THR A CA 1
ATOM 667 C C . THR A 1 89 ? 20.210 -11.376 -27.679 1.00 49.28 89 THR A C 1
ATOM 669 O O . THR A 1 89 ? 19.101 -10.842 -27.677 1.00 49.28 89 THR A O 1
ATOM 672 N N . ILE A 1 90 ? 20.492 -12.442 -26.920 1.00 50.84 90 ILE A N 1
ATOM 673 C CA . ILE A 1 90 ? 19.534 -13.070 -25.993 1.00 50.84 90 ILE A CA 1
ATOM 674 C C . ILE A 1 90 ? 19.303 -12.165 -24.771 1.00 50.84 90 ILE A C 1
ATOM 676 O O . ILE A 1 90 ? 18.161 -11.863 -24.435 1.00 50.84 90 ILE A O 1
ATOM 680 N N . ILE A 1 91 ? 20.381 -11.619 -24.197 1.00 52.53 91 ILE A N 1
ATOM 681 C CA . ILE A 1 91 ? 20.338 -10.760 -22.998 1.00 52.53 91 ILE A CA 1
ATOM 682 C C . ILE A 1 91 ? 19.554 -9.465 -23.271 1.00 52.53 91 ILE A C 1
ATOM 684 O O . ILE A 1 91 ? 18.830 -8.960 -22.420 1.00 52.53 91 ILE A O 1
ATOM 688 N N . SER A 1 92 ? 19.675 -8.912 -24.482 1.00 51.25 92 SER A N 1
ATOM 689 C CA . SER A 1 92 ? 19.026 -7.644 -24.845 1.00 51.25 92 SER A CA 1
ATOM 690 C C . SER A 1 92 ? 17.536 -7.793 -25.173 1.00 51.25 92 SER A C 1
ATOM 692 O O . SER A 1 92 ? 16.797 -6.829 -25.007 1.00 51.25 92 SER A O 1
ATOM 694 N N . ARG A 1 93 ? 17.085 -8.980 -25.613 1.00 51.09 93 ARG A N 1
ATOM 695 C CA . ARG A 1 93 ? 15.667 -9.270 -25.901 1.00 51.09 93 ARG A CA 1
ATOM 696 C C . ARG A 1 93 ? 14.842 -9.556 -24.644 1.00 51.09 93 ARG A C 1
ATOM 698 O O . ARG A 1 93 ? 13.655 -9.257 -24.645 1.00 51.09 93 ARG A O 1
ATOM 705 N N . GLU A 1 94 ? 15.456 -10.097 -23.592 1.00 52.16 94 GLU A N 1
ATOM 706 C CA . GLU A 1 94 ? 14.807 -10.274 -22.280 1.00 52.16 94 GLU A CA 1
ATOM 707 C C . GLU A 1 94 ? 14.759 -8.974 -21.458 1.00 52.16 94 GLU A C 1
ATOM 709 O O . GLU A 1 94 ? 13.873 -8.811 -20.626 1.00 52.16 94 GLU A O 1
ATOM 714 N N . ASN A 1 95 ? 15.622 -7.992 -21.756 1.00 50.56 95 ASN A N 1
ATOM 715 C CA . ASN A 1 95 ? 15.636 -6.653 -21.143 1.00 50.56 95 ASN A CA 1
ATOM 716 C C . ASN A 1 95 ? 14.466 -5.739 -21.588 1.00 50.56 95 ASN A C 1
ATOM 718 O O . ASN A 1 95 ? 14.626 -4.518 -21.685 1.00 50.56 95 ASN A O 1
ATOM 722 N N . GLY A 1 96 ? 13.281 -6.307 -21.833 1.00 49.66 96 GLY A N 1
ATOM 723 C CA . GLY A 1 96 ? 12.028 -5.567 -22.036 1.00 49.66 96 GLY A CA 1
ATOM 724 C C . GLY A 1 96 ? 11.635 -4.674 -20.846 1.00 49.66 96 GLY A C 1
ATOM 725 O O . GLY A 1 96 ? 10.759 -3.827 -20.978 1.00 49.66 96 GLY A O 1
ATOM 726 N N . GLU A 1 97 ? 12.337 -4.793 -19.717 1.00 52.31 97 GLU A N 1
ATOM 727 C CA . GLU A 1 97 ? 12.187 -4.010 -18.483 1.00 52.31 97 GLU A CA 1
ATOM 728 C C . GLU A 1 97 ? 12.810 -2.595 -18.524 1.00 52.31 97 GLU A C 1
ATOM 730 O O . GLU A 1 97 ? 13.102 -2.024 -17.480 1.00 52.31 97 GLU A O 1
ATOM 735 N N . LYS A 1 98 ? 13.092 -1.984 -19.683 1.00 60.38 98 LYS A N 1
ATOM 736 C CA . LYS A 1 98 ? 13.835 -0.699 -19.686 1.00 60.38 98 LYS A CA 1
ATOM 737 C C . LYS A 1 98 ? 13.000 0.572 -19.613 1.00 60.38 98 LYS A C 1
ATOM 739 O O . LYS A 1 98 ? 13.534 1.599 -19.198 1.00 60.38 98 LYS A O 1
ATOM 744 N N . VAL A 1 99 ? 11.725 0.531 -19.991 1.00 63.59 99 VAL A N 1
ATOM 745 C CA . VAL A 1 99 ? 10.864 1.728 -19.940 1.00 63.59 99 VAL A CA 1
ATOM 746 C C . VAL A 1 99 ? 9.989 1.738 -18.689 1.00 63.59 99 VAL A C 1
ATOM 748 O O . VAL A 1 99 ? 9.732 2.809 -18.156 1.00 63.59 99 VAL A O 1
ATOM 751 N N . MET A 1 100 ? 9.590 0.557 -18.211 1.00 72.00 100 MET A N 1
ATOM 752 C CA . MET A 1 100 ? 8.768 0.321 -17.018 1.00 72.00 100 MET A CA 1
ATOM 753 C C . MET A 1 100 ? 9.324 -0.888 -16.258 1.00 72.00 100 MET A C 1
ATOM 755 O O . MET A 1 100 ? 8.768 -1.978 -16.336 1.00 72.00 100 MET A O 1
ATOM 759 N N . ALA A 1 101 ? 10.461 -0.733 -15.580 1.00 76.75 101 ALA A N 1
ATOM 760 C CA . ALA A 1 101 ? 11.100 -1.842 -14.855 1.00 76.75 101 ALA A CA 1
ATOM 761 C C . ALA A 1 101 ? 10.289 -2.324 -13.633 1.00 76.75 101 ALA A C 1
ATOM 763 O O . ALA A 1 101 ? 10.612 -3.341 -13.025 1.00 76.75 101 ALA A O 1
ATOM 764 N N . ASP A 1 102 ? 9.279 -1.557 -13.226 1.00 83.50 102 ASP A N 1
ATOM 765 C CA . ASP A 1 102 ? 8.492 -1.748 -12.014 1.00 83.50 102 ASP A CA 1
ATOM 766 C C . ASP A 1 102 ? 6.999 -1.982 -12.289 1.00 83.50 102 ASP A C 1
ATOM 768 O O . ASP A 1 102 ? 6.202 -1.924 -11.356 1.00 83.50 102 ASP A O 1
ATOM 772 N N . ASP A 1 103 ? 6.608 -2.301 -13.527 1.00 84.56 103 ASP A N 1
ATOM 773 C CA . ASP A 1 103 ? 5.207 -2.509 -13.923 1.00 84.56 103 ASP A CA 1
ATOM 774 C C . ASP A 1 103 ? 4.461 -3.497 -13.005 1.00 84.56 103 ASP A C 1
ATOM 776 O O . ASP A 1 103 ? 3.377 -3.192 -12.494 1.00 84.56 103 ASP A O 1
ATOM 780 N N . LEU A 1 104 ? 5.076 -4.647 -12.720 1.00 89.50 104 LEU A N 1
ATOM 781 C CA . LEU A 1 104 ? 4.556 -5.668 -11.816 1.00 89.50 104 LEU A CA 1
ATOM 782 C C . LEU A 1 104 ? 4.466 -5.157 -10.378 1.00 89.50 104 LEU A C 1
ATOM 784 O O . LEU A 1 104 ? 3.502 -5.453 -9.675 1.00 89.50 104 LEU A O 1
ATOM 788 N N . PHE A 1 105 ? 5.455 -4.383 -9.929 1.00 93.62 105 PHE A N 1
ATOM 789 C CA . PHE A 1 105 ? 5.473 -3.847 -8.572 1.00 93.62 105 PHE A CA 1
ATOM 790 C C . PHE A 1 105 ? 4.378 -2.796 -8.372 1.00 93.62 105 PHE A C 1
ATOM 792 O O . PHE A 1 105 ? 3.613 -2.881 -7.410 1.00 93.62 105 PHE A O 1
ATOM 799 N N . THR A 1 106 ? 4.268 -1.833 -9.288 1.00 94.25 106 THR A N 1
ATOM 800 C CA . THR A 1 106 ? 3.232 -0.800 -9.257 1.00 94.25 106 THR A CA 1
ATOM 801 C C . THR A 1 106 ? 1.844 -1.432 -9.325 1.00 94.25 106 THR A C 1
ATOM 803 O O . THR A 1 106 ? 0.964 -1.067 -8.542 1.00 94.25 106 THR A O 1
ATOM 806 N N . GLN A 1 107 ? 1.645 -2.427 -10.197 1.00 95.25 107 GLN A N 1
ATOM 807 C CA . GLN A 1 107 ? 0.383 -3.161 -10.276 1.00 95.25 107 GLN A CA 1
ATOM 808 C C . GLN A 1 107 ? 0.056 -3.884 -8.962 1.00 95.25 107 GLN A C 1
ATOM 810 O O . GLN A 1 107 ? -1.066 -3.751 -8.467 1.00 95.25 107 GLN A O 1
ATOM 815 N N . ASP A 1 108 ? 1.016 -4.601 -8.372 1.00 97.31 108 ASP A N 1
ATOM 816 C CA . ASP A 1 108 ? 0.832 -5.303 -7.099 1.00 97.31 108 ASP A CA 1
ATOM 817 C C . ASP A 1 108 ? 0.516 -4.325 -5.953 1.00 97.31 108 ASP A C 1
ATOM 819 O O . ASP A 1 108 ? -0.374 -4.588 -5.140 1.00 97.31 108 ASP A O 1
ATOM 823 N N . LEU A 1 109 ? 1.179 -3.163 -5.903 1.00 97.31 109 LEU A N 1
ATOM 824 C CA . LEU A 1 109 ? 0.921 -2.132 -4.895 1.00 97.31 109 LEU A CA 1
ATOM 825 C C . LEU A 1 109 ? -0.532 -1.644 -4.953 1.00 97.31 109 LEU A C 1
ATOM 827 O O . LEU A 1 109 ? -1.235 -1.651 -3.938 1.00 97.31 109 LEU A O 1
ATOM 831 N N . PHE A 1 110 ? -1.016 -1.266 -6.137 1.00 97.12 110 PHE A N 1
ATOM 832 C CA . PHE A 1 110 ? -2.396 -0.803 -6.288 1.00 97.12 110 PHE A CA 1
ATOM 833 C C . PHE A 1 110 ? -3.418 -1.932 -6.137 1.00 97.12 110 PHE A C 1
ATOM 835 O O . PHE A 1 110 ? -4.492 -1.705 -5.574 1.00 97.12 110 PHE A O 1
ATOM 842 N N . ARG A 1 111 ? -3.092 -3.161 -6.557 1.00 97.81 111 ARG A N 1
ATOM 843 C CA . ARG A 1 111 ? -3.953 -4.331 -6.336 1.00 97.81 111 ARG A CA 1
ATOM 844 C C . ARG A 1 111 ? -4.110 -4.630 -4.848 1.00 97.81 111 ARG A C 1
ATOM 846 O O . ARG A 1 111 ? -5.222 -4.909 -4.404 1.00 97.81 111 ARG A O 1
ATOM 853 N N . PHE A 1 112 ? -3.033 -4.533 -4.073 1.00 98.00 112 PHE A N 1
ATOM 854 C CA . PHE A 1 112 ? -3.087 -4.657 -2.619 1.00 98.00 112 PHE A CA 1
ATOM 855 C C . PHE A 1 112 ? -3.991 -3.582 -1.996 1.00 98.00 112 PHE A C 1
ATOM 857 O O . PHE A 1 112 ? -4.887 -3.920 -1.223 1.00 98.00 112 PHE A O 1
ATOM 864 N N . LEU A 1 113 ? 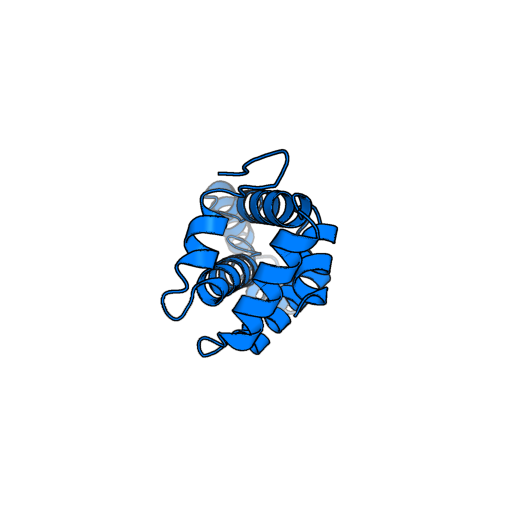-3.819 -2.308 -2.374 1.00 97.00 113 LEU A N 1
ATOM 865 C CA . LEU A 1 113 ? -4.645 -1.204 -1.862 1.00 97.00 113 LEU A CA 1
ATOM 866 C C . LEU A 1 113 ? -6.130 -1.364 -2.205 1.00 97.00 113 LEU A C 1
ATOM 868 O O . LEU A 1 113 ? -6.984 -1.128 -1.352 1.00 97.00 113 LEU A O 1
ATOM 872 N N . GLN A 1 114 ? -6.446 -1.804 -3.423 1.00 97.12 114 GLN A N 1
ATOM 873 C CA . GLN A 1 114 ? -7.817 -2.115 -3.824 1.00 97.12 114 GLN A CA 1
ATOM 874 C C . GLN A 1 114 ? -8.420 -3.205 -2.924 1.00 97.12 114 GLN A C 1
ATOM 876 O O . GLN A 1 114 ? -9.536 -3.056 -2.427 1.00 97.12 114 GLN A O 1
ATOM 881 N N . LEU A 1 115 ? -7.671 -4.286 -2.695 1.00 97.25 115 LEU A N 1
ATOM 882 C CA . LEU A 1 115 ? -8.123 -5.448 -1.930 1.00 97.25 115 LEU A CA 1
ATOM 883 C C . LEU A 1 115 ? -8.365 -5.158 -0.443 1.00 97.25 115 LEU A C 1
ATOM 885 O O . LEU A 1 115 ? -9.206 -5.817 0.169 1.00 97.25 115 LEU A O 1
ATOM 889 N N . LEU A 1 116 ? -7.689 -4.160 0.138 1.00 95.81 116 LEU A N 1
ATOM 890 C CA . LEU A 1 116 ? -7.957 -3.705 1.511 1.00 95.81 116 LEU A CA 1
ATOM 891 C C . LEU A 1 116 ? -9.386 -3.174 1.696 1.00 95.81 116 LEU A C 1
ATOM 893 O O . LEU A 1 116 ? -9.903 -3.188 2.808 1.00 95.81 116 LEU A O 1
ATOM 897 N N . CYS A 1 117 ? -10.011 -2.689 0.621 1.00 94.31 117 CYS A N 1
ATOM 898 C CA . CYS A 1 117 ? -11.347 -2.091 0.634 1.00 94.31 117 CYS A CA 1
ATOM 899 C C . CYS A 1 117 ? -12.361 -2.847 -0.242 1.00 94.31 117 CYS A C 1
ATOM 901 O O . CYS A 1 117 ? -13.469 -2.346 -0.470 1.00 94.31 117 CYS A O 1
ATOM 903 N N . GLU A 1 118 ? -11.991 -4.026 -0.750 1.00 94.56 118 GLU A N 1
ATOM 904 C CA . GLU A 1 118 ? -12.881 -4.878 -1.540 1.00 94.56 118 GLU A CA 1
ATOM 905 C C . GLU A 1 118 ? -14.061 -5.349 -0.673 1.00 94.56 118 GLU A C 1
ATOM 907 O O . GLU A 1 118 ? -13.892 -5.566 0.523 1.00 94.56 118 GLU A O 1
ATOM 912 N N . GLY A 1 119 ? -15.266 -5.441 -1.244 1.00 93.12 119 GLY A N 1
ATOM 913 C CA . GLY A 1 119 ? -16.489 -5.710 -0.470 1.00 93.12 119 GLY A CA 1
ATOM 914 C C . GLY A 1 119 ? -17.150 -4.471 0.154 1.00 93.12 119 GLY A C 1
ATOM 915 O O . GLY A 1 119 ? -17.989 -4.602 1.033 1.00 93.12 119 GLY A O 1
ATOM 916 N N . HIS A 1 120 ? -16.820 -3.256 -0.307 1.00 92.81 120 HIS A N 1
ATOM 917 C CA . HIS A 1 120 ? -17.393 -1.997 0.207 1.00 92.81 120 HIS A CA 1
ATOM 918 C C . HIS A 1 120 ? -17.109 -1.740 1.698 1.00 92.81 120 HIS A C 1
ATOM 920 O O . HIS A 1 120 ? -17.964 -1.233 2.427 1.00 92.81 120 HIS A O 1
ATOM 926 N N . ASN A 1 121 ? -15.886 -2.035 2.145 1.00 92.69 121 ASN A N 1
ATOM 927 C CA . ASN A 1 121 ? -15.451 -1.794 3.520 1.00 92.69 121 ASN A CA 1
ATOM 928 C C . ASN A 1 121 ? -15.346 -0.283 3.832 1.00 92.69 121 ASN A C 1
ATOM 930 O O . ASN A 1 121 ? -14.280 0.328 3.722 1.00 92.69 121 ASN A O 1
ATOM 934 N N . ASN A 1 122 ? -16.473 0.334 4.197 1.00 94.31 122 ASN A N 1
ATOM 935 C CA . ASN A 1 122 ? -16.586 1.774 4.452 1.00 94.31 122 ASN A CA 1
ATOM 936 C C . ASN A 1 122 ? -15.651 2.256 5.567 1.00 94.31 122 ASN A C 1
ATOM 938 O O . ASN A 1 122 ? -15.123 3.366 5.489 1.00 94.31 122 ASN A O 1
ATOM 942 N N . ASP A 1 123 ? -15.425 1.436 6.591 1.00 94.12 123 ASP A N 1
ATOM 943 C CA . ASP A 1 123 ? -14.558 1.799 7.709 1.00 94.12 123 ASP A CA 1
ATOM 944 C C . ASP A 1 123 ? -13.102 1.900 7.263 1.00 94.12 123 ASP A C 1
ATOM 946 O O . ASP A 1 123 ? -12.428 2.882 7.586 1.00 94.12 123 ASP A O 1
ATOM 950 N N . PHE A 1 124 ? -12.630 0.932 6.472 1.00 94.88 124 PHE A N 1
ATOM 951 C CA . PHE A 1 124 ? -11.288 0.976 5.901 1.00 94.88 124 PHE A CA 1
ATOM 952 C C . PHE A 1 124 ? -11.158 2.131 4.899 1.00 94.88 124 PHE A C 1
ATOM 954 O O . PHE A 1 124 ? -10.193 2.889 4.963 1.00 94.88 124 PHE A O 1
ATOM 961 N N . GLN A 1 125 ? -12.158 2.349 4.036 1.00 95.62 125 GLN A N 1
ATOM 962 C CA . GLN A 1 125 ? -12.170 3.467 3.082 1.00 95.62 125 GLN A CA 1
ATOM 963 C C . GLN A 1 125 ? -12.091 4.834 3.777 1.00 95.62 125 GLN A C 1
ATOM 965 O O . GLN A 1 125 ? -11.334 5.713 3.359 1.00 95.62 125 GLN A O 1
ATOM 970 N N . ASN A 1 126 ? -12.853 5.027 4.857 1.00 95.00 126 ASN A N 1
ATOM 971 C CA . ASN A 1 126 ? -12.785 6.249 5.654 1.00 95.00 126 ASN A CA 1
ATOM 972 C C . ASN A 1 126 ? -11.422 6.387 6.341 1.00 95.00 126 ASN A C 1
ATOM 974 O O . ASN A 1 126 ? -10.874 7.488 6.380 1.00 95.00 126 ASN A O 1
ATOM 978 N N . TYR A 1 127 ? -10.850 5.279 6.816 1.00 94.50 127 TYR A N 1
ATOM 979 C CA . TYR A 1 127 ? -9.534 5.276 7.445 1.00 94.50 127 TYR A CA 1
ATOM 980 C C . TYR A 1 127 ? -8.392 5.570 6.461 1.00 94.50 127 TYR A C 1
ATOM 982 O O . TYR A 1 127 ? -7.420 6.211 6.847 1.00 94.50 127 TYR A O 1
ATOM 990 N N . LEU A 1 128 ? -8.513 5.194 5.180 1.00 93.44 128 LEU A N 1
ATOM 991 C CA . LEU A 1 128 ? -7.590 5.641 4.126 1.00 93.44 128 LEU A CA 1
ATOM 992 C C . LEU A 1 128 ? -7.668 7.161 3.910 1.00 93.44 128 LEU A C 1
ATOM 994 O O . LEU A 1 128 ? -6.642 7.803 3.695 1.00 93.44 128 LEU A O 1
ATOM 998 N N . ARG A 1 129 ? -8.870 7.750 4.001 1.00 94.25 129 ARG A N 1
ATOM 999 C CA . ARG A 1 129 ? -9.086 9.196 3.813 1.00 94.25 129 ARG A CA 1
ATOM 1000 C C . ARG A 1 129 ? -8.532 10.028 4.966 1.00 94.25 129 ARG A C 1
ATOM 1002 O O . ARG A 1 129 ? -7.980 11.099 4.735 1.00 94.25 129 ARG A O 1
ATOM 1009 N N . THR A 1 130 ? -8.724 9.573 6.201 1.00 92.19 130 THR A N 1
ATOM 1010 C CA . THR A 1 130 ? -8.194 10.237 7.393 1.00 92.19 130 THR A CA 1
ATOM 1011 C C . THR A 1 130 ? -7.926 9.231 8.505 1.00 92.19 130 THR A C 1
ATOM 1013 O O . THR A 1 130 ? -8.770 8.402 8.846 1.00 92.19 130 THR A O 1
ATOM 1016 N N . GLN A 1 131 ? -6.746 9.322 9.112 1.00 92.44 131 GLN A N 1
ATOM 1017 C CA . GLN A 1 131 ? -6.330 8.429 10.188 1.00 92.44 131 GLN A CA 1
ATOM 1018 C C . GLN A 1 131 ? -6.700 9.038 11.546 1.00 92.44 131 GLN A C 1
ATOM 1020 O O . GLN A 1 131 ? -5.836 9.386 12.353 1.00 92.44 131 GLN A O 1
ATOM 1025 N N . THR A 1 132 ? -8.003 9.212 11.800 1.00 81.75 132 THR A N 1
ATOM 1026 C CA . THR A 1 132 ? -8.493 9.775 13.069 1.00 81.75 132 THR A CA 1
ATOM 1027 C C . THR A 1 132 ? -7.982 8.938 14.248 1.00 81.75 132 THR A C 1
ATOM 1029 O O . THR A 1 132 ? -8.266 7.747 14.337 1.00 81.75 132 THR A O 1
ATOM 1032 N N . GLY A 1 133 ? -7.212 9.559 15.145 1.00 81.00 133 GLY A N 1
ATOM 1033 C CA . GLY A 1 133 ? -6.540 8.886 16.266 1.00 81.00 133 GLY A CA 1
ATOM 1034 C C . GLY A 1 133 ? -5.010 8.862 16.161 1.00 81.00 133 GLY A C 1
ATOM 1035 O O . GLY A 1 133 ? -4.343 8.707 17.188 1.00 81.00 133 GLY A O 1
ATOM 1036 N N . ASN A 1 134 ? -4.457 9.095 14.968 1.00 84.50 134 ASN A N 1
ATOM 1037 C CA . ASN A 1 134 ? -3.028 9.319 14.757 1.00 84.50 134 ASN A CA 1
ATOM 1038 C C . ASN A 1 134 ? -2.669 10.805 14.933 1.00 84.50 134 ASN A C 1
ATOM 1040 O O . ASN A 1 134 ? -3.533 11.681 14.912 1.00 84.50 134 ASN A O 1
ATOM 1044 N N . THR A 1 135 ? -1.377 11.099 15.108 1.00 83.88 135 THR A N 1
ATOM 1045 C CA . THR A 1 135 ? -0.862 12.478 15.213 1.00 83.88 135 THR A CA 1
ATOM 1046 C C . THR A 1 135 ? -0.826 13.210 13.871 1.00 83.88 135 THR A C 1
ATOM 1048 O O . THR A 1 135 ? -0.746 14.436 13.850 1.00 83.88 135 THR A O 1
ATOM 1051 N N . THR A 1 136 ? -0.889 12.475 12.760 1.00 84.44 136 THR A N 1
ATOM 1052 C CA . THR A 1 136 ? -0.838 12.996 11.392 1.00 84.44 136 THR A CA 1
ATOM 1053 C C . THR A 1 136 ? -1.872 12.299 10.506 1.00 84.44 136 THR A C 1
ATOM 1055 O O . THR A 1 136 ? -2.205 11.132 10.710 1.00 84.44 136 THR A O 1
ATOM 1058 N N . THR A 1 137 ? -2.382 13.033 9.515 1.00 89.94 137 THR A N 1
ATOM 1059 C CA . THR A 1 137 ? -3.149 12.493 8.379 1.00 89.94 137 THR A CA 1
ATOM 1060 C C . THR A 1 137 ? -2.258 12.556 7.140 1.00 89.94 137 THR A C 1
ATOM 1062 O O . THR A 1 137 ? -1.546 13.544 6.976 1.00 89.94 137 THR A O 1
ATOM 1065 N N . ILE A 1 138 ? -2.249 11.498 6.322 1.00 90.44 138 ILE A N 1
ATOM 1066 C CA . ILE A 1 138 ? -1.331 11.376 5.171 1.00 90.44 138 ILE A CA 1
ATOM 1067 C C . ILE A 1 138 ? -1.932 11.870 3.844 1.00 90.44 138 ILE A C 1
ATOM 1069 O O . ILE A 1 138 ? -1.171 12.265 2.962 1.00 90.44 138 ILE A O 1
ATOM 1073 N N . ASN A 1 139 ? -3.262 11.851 3.707 1.00 82.00 139 ASN A N 1
ATOM 1074 C CA . ASN A 1 139 ? -3.971 12.391 2.538 1.00 82.00 139 ASN A CA 1
ATOM 1075 C C . ASN A 1 139 ? -3.917 13.923 2.488 1.00 82.00 139 ASN A C 1
ATOM 1077 O O . ASN A 1 139 ? -4.127 14.538 3.560 1.00 82.00 139 ASN A O 1
#

Sequence (139 aa):
AEMVLQMISACKGEPGAMVSSTLKLGISILNGGNEDVQQKMLDYLKEKREVGFFQSVQALMQTCSVLDLNAFERQNKAEGLGMVTEEGTIISRENGEKVMADDLFTQDLFRFLQLLCEGHNNDFQNYLRTQTGNTTTIN

Organism: NCBI:txid129467

InterPro domains:
  IPR013662 RyR/IP3R Homology associated domain [PF08454] (104-139)
  IPR015925 Ryanodine/Inositol 1,4,5-trisphosphate receptor [PTHR46399] (1-139)

Foldseek 3Di:
DQVLLVQLLVCQLPDDPSNLVSLVVLLVVLPPNPVVVLVVNLVSCLVVVDPSSLSSLVSVLVPFADFDPVQVVVLVVVVVVPPDPPVVVVVSVVVPCRRGVCPSVNVSSVSSVCSSCPPNNVSSVVCLQAVPNHPDGDD

Secondary structure (DSSP, 8-state):
-HHHHHHHHHHTT---HHHHHHHHHHHHHHTTT-HHHHHHHHHHHHHHT-SHHHHHHHHHHHH-----HHHHHHHHHHHHT----TTHHHHHHH-GGGS-TTHHHHHHHHHHHHHHTTTT-HHHHHHHH--BTBS----

pLDDT: mean 87.05, std 14.05, range [49.28, 98.06]

Radius of gyration: 19.09 Å; chains: 1; bounding box: 45×28×52 Å